Protein AF-A0A7J8UY28-F1 (afdb_monomer_lite)

Foldseek 3Di:
DLVVCLVVLLVQCPDPDLVSVLVSLVSLLVSCVVPVVCLVSCLVSLLVQCQDPPLSSNLSSLVSLLSSVVSDVVSLVSCLVRPLLSLLVVLVCQQPPDDDVVQDDPNHGPVSSNVSSVSSLCSSCVVPPVSVVSNCVSVVD

Sequence (141 aa):
MARDLAPDIERLLQFRDPNIRKKAALCSIRIIKKVPDLAENFMHPASSLLKEKHHGVLITAVQLSTDLCKVSSEALEYFRENCIEGLVKTLRDIANSPYSPEYDIAGITDPFLHIRLLKLLRILGQGDAGASDCMTDILAQ

pLDDT: mean 93.94, std 4.91, range [61.5, 98.38]

Organism: NCBI:txid34286

Secondary structure (DSSP, 8-state):
-HHHHHHHHHHHHT-S-HHHHHHHHHHHHHHHHH-GGGHHHHHHHHHHHTT-S-HHHHHHHHHHHHHHHHH-HHHHHHHHHHHHHHHHHHHHHHHTPPP-TTTEETTEE-HHHHHHHHHHHHHHHTT-HHHHHHHHHHH--

Structure (mmCIF, N/CA/C/O backbone):
data_AF-A0A7J8UY28-F1
#
_entry.id   AF-A0A7J8UY28-F1
#
loop_
_atom_site.group_PDB
_atom_site.id
_atom_site.type_symbol
_atom_site.label_atom_id
_atom_site.label_alt_id
_atom_site.label_comp_id
_atom_site.label_asym_id
_atom_site.label_entity_id
_atom_site.label_seq_id
_atom_site.pdbx_PDB_i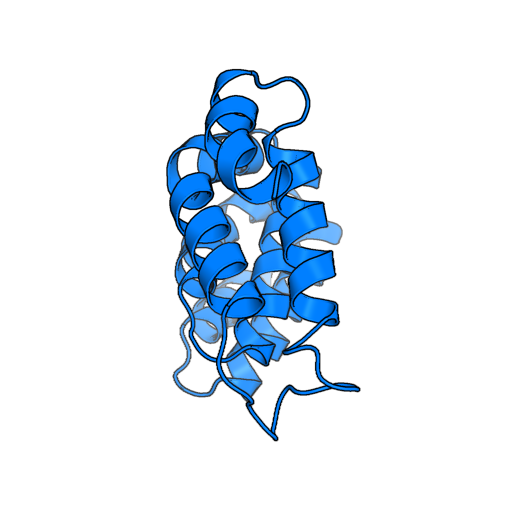ns_code
_atom_site.Cartn_x
_atom_site.Cartn_y
_atom_site.Cartn_z
_atom_site.occupancy
_atom_site.B_iso_or_equiv
_atom_site.auth_seq_id
_atom_site.auth_comp_id
_atom_site.auth_asym_id
_atom_site.auth_atom_id
_atom_site.pdbx_PDB_model_num
ATOM 1 N N . MET A 1 1 ? -15.351 -17.288 11.804 1.00 75.88 1 MET A N 1
ATOM 2 C CA . MET A 1 1 ? -14.540 -17.579 10.598 1.00 75.88 1 MET A CA 1
ATOM 3 C C . MET A 1 1 ? -13.529 -16.483 10.270 1.00 75.88 1 MET A C 1
ATOM 5 O O . MET A 1 1 ? -12.347 -16.752 10.378 1.00 75.88 1 MET A O 1
ATOM 9 N N . ALA A 1 2 ? -13.926 -15.263 9.869 1.00 84.31 2 ALA A N 1
ATOM 10 C CA . ALA A 1 2 ? -12.941 -14.221 9.513 1.00 84.31 2 ALA A CA 1
ATOM 11 C C . ALA A 1 2 ? -12.088 -13.752 10.711 1.00 84.31 2 ALA A C 1
ATOM 13 O O . ALA A 1 2 ? -10.894 -13.542 10.546 1.00 84.31 2 ALA A O 1
ATOM 14 N N . ARG A 1 3 ? -12.690 -13.650 11.908 1.00 91.88 3 ARG A N 1
ATOM 15 C CA . ARG A 1 3 ? -11.974 -13.357 13.163 1.00 91.88 3 ARG A CA 1
ATOM 16 C C . ARG A 1 3 ? -10.963 -14.451 13.510 1.00 91.88 3 ARG A C 1
ATOM 18 O O . ARG A 1 3 ? -9.811 -14.142 13.767 1.00 91.88 3 ARG A O 1
ATOM 25 N N . ASP A 1 4 ? -11.377 -15.710 13.414 1.00 94.25 4 ASP A N 1
ATOM 26 C CA . ASP A 1 4 ? -10.539 -16.862 13.772 1.00 94.25 4 ASP A CA 1
ATOM 27 C C . ASP A 1 4 ? -9.298 -17.000 12.873 1.00 94.25 4 ASP A C 1
ATOM 29 O O . ASP A 1 4 ? -8.252 -17.436 13.335 1.00 94.25 4 ASP A O 1
ATOM 33 N N . LEU A 1 5 ? -9.400 -16.603 11.598 1.00 94.81 5 LEU A N 1
ATOM 34 C CA . LEU A 1 5 ? -8.298 -16.684 10.631 1.00 94.81 5 LEU A CA 1
ATOM 35 C C . LEU A 1 5 ? -7.400 -15.439 10.607 1.00 94.81 5 LEU A C 1
ATOM 37 O O . LEU A 1 5 ? -6.326 -15.481 10.011 1.00 94.81 5 LEU A O 1
ATOM 41 N N . ALA A 1 6 ? -7.822 -14.323 11.206 1.00 95.25 6 ALA A N 1
ATOM 42 C CA . ALA A 1 6 ? -7.084 -13.065 11.121 1.00 95.25 6 ALA A CA 1
ATOM 43 C C . ALA A 1 6 ? -5.636 -13.155 11.646 1.00 95.25 6 ALA A C 1
ATOM 45 O O . ALA A 1 6 ? -4.753 -12.689 10.924 1.00 95.25 6 ALA A O 1
ATOM 46 N N . PRO A 1 7 ? -5.351 -13.813 12.792 1.00 96.06 7 PRO A N 1
ATOM 47 C CA . PRO A 1 7 ? -3.97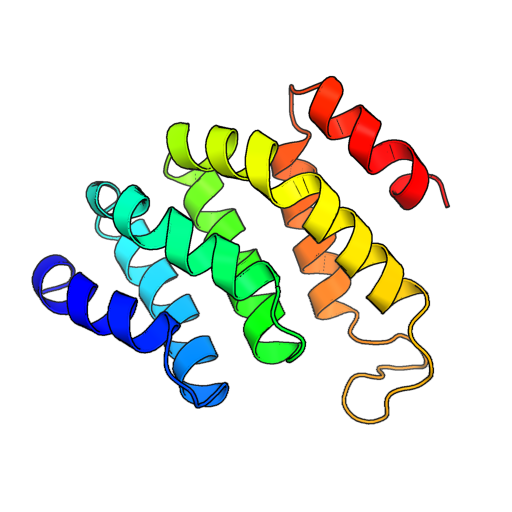8 -13.957 13.286 1.00 96.06 7 PRO A CA 1
ATOM 48 C C . PRO A 1 7 ? -3.074 -14.752 12.332 1.00 96.06 7 PRO A C 1
ATOM 50 O O . PRO A 1 7 ? -1.902 -14.426 12.143 1.00 96.06 7 PRO A O 1
ATOM 53 N N . ASP A 1 8 ? -3.619 -15.782 11.677 1.00 96.81 8 ASP A N 1
ATOM 54 C CA . AS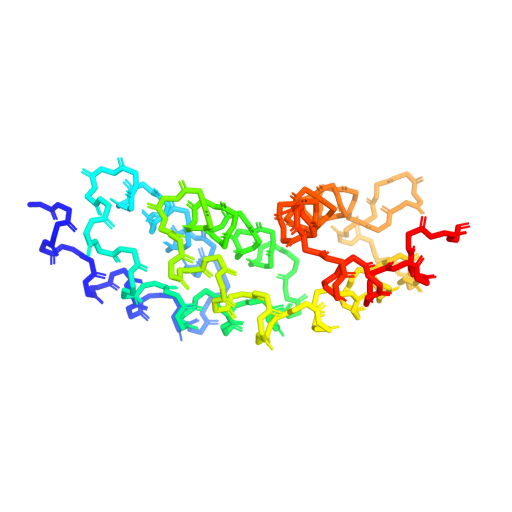P A 1 8 ? -2.876 -16.560 10.685 1.00 96.81 8 ASP A CA 1
ATOM 55 C C . ASP A 1 8 ? -2.552 -15.734 9.444 1.00 96.81 8 ASP A C 1
ATOM 57 O O . ASP A 1 8 ? -1.427 -15.785 8.943 1.00 96.81 8 ASP A O 1
ATOM 61 N N . ILE A 1 9 ? -3.515 -14.949 8.955 1.00 97.50 9 ILE A N 1
ATOM 62 C CA . ILE A 1 9 ? -3.284 -14.060 7.815 1.00 97.50 9 ILE A CA 1
ATOM 63 C C . ILE A 1 9 ? -2.260 -12.980 8.168 1.00 97.50 9 ILE A C 1
ATOM 65 O O . ILE A 1 9 ? -1.365 -12.722 7.366 1.00 97.50 9 ILE A O 1
ATOM 69 N N . GLU A 1 10 ? -2.339 -12.395 9.363 1.00 96.50 10 GLU A N 1
ATOM 70 C CA . GLU A 1 10 ? -1.371 -11.407 9.846 1.00 96.50 10 GLU A CA 1
ATOM 71 C C . GLU A 1 10 ? 0.058 -11.968 9.848 1.00 96.50 10 GLU A C 1
ATOM 73 O O . GLU A 1 10 ? 0.979 -11.355 9.302 1.00 96.50 10 GLU A O 1
ATOM 78 N N . ARG A 1 11 ? 0.236 -13.193 10.354 1.00 96.75 11 ARG A N 1
ATOM 79 C CA . ARG A 1 11 ? 1.517 -13.910 10.303 1.00 96.75 11 ARG A CA 1
ATOM 80 C C . ARG A 1 11 ? 1.994 -14.143 8.866 1.00 96.75 11 ARG A C 1
ATOM 82 O O . ARG A 1 11 ? 3.187 -14.027 8.585 1.00 96.75 11 ARG A O 1
ATOM 89 N N . LEU A 1 12 ? 1.086 -14.458 7.939 1.00 97.75 12 LEU A N 1
ATOM 90 C CA . LEU A 1 12 ? 1.424 -14.675 6.528 1.00 97.75 12 LEU A CA 1
ATOM 91 C C . LEU A 1 12 ? 1.836 -13.389 5.791 1.00 97.75 12 LEU A C 1
ATOM 93 O O . LEU A 1 12 ? 2.564 -13.482 4.800 1.00 97.75 12 LEU A O 1
ATOM 97 N N . LEU A 1 13 ? 1.452 -12.198 6.269 1.00 96.94 13 LEU A N 1
ATOM 98 C CA . LEU A 1 13 ? 1.944 -10.922 5.719 1.00 96.94 13 LEU A CA 1
ATOM 99 C C . LEU A 1 13 ? 3.456 -10.755 5.908 1.00 96.94 13 LEU A C 1
ATOM 101 O O . LEU A 1 13 ? 4.106 -10.097 5.103 1.00 96.94 13 LEU A O 1
ATOM 105 N N . GLN A 1 14 ? 4.028 -11.390 6.928 1.00 94.31 14 GLN A N 1
ATOM 106 C CA . GLN A 1 14 ? 5.458 -11.327 7.246 1.00 94.31 14 GLN A CA 1
ATOM 107 C C . GLN A 1 14 ? 6.238 -12.527 6.682 1.00 94.31 14 GLN A C 1
ATOM 109 O O . GLN A 1 14 ? 7.416 -12.723 6.981 1.00 94.31 14 GLN A O 1
ATOM 114 N N . PHE A 1 15 ? 5.590 -13.366 5.870 1.00 96.12 15 PHE A N 1
ATOM 115 C CA . PHE A 1 15 ? 6.205 -14.575 5.340 1.00 96.12 15 PHE A CA 1
ATOM 116 C C . PHE A 1 15 ? 7.286 -14.267 4.292 1.00 96.12 15 PHE A C 1
ATOM 118 O O . PHE A 1 15 ? 7.202 -13.284 3.563 1.00 96.12 15 PHE A O 1
ATOM 125 N N . ARG A 1 16 ? 8.300 -15.132 4.162 1.00 94.31 16 ARG A N 1
ATOM 126 C CA . ARG A 1 16 ? 9.432 -14.878 3.249 1.00 94.31 16 ARG A CA 1
ATOM 127 C C . ARG A 1 16 ? 9.027 -14.830 1.774 1.00 94.31 16 ARG A C 1
ATOM 129 O O . ARG A 1 16 ? 9.574 -14.030 1.025 1.00 94.31 16 ARG A O 1
ATOM 136 N N . ASP A 1 17 ? 8.080 -15.672 1.360 1.00 96.69 17 ASP A N 1
ATOM 137 C CA . ASP A 1 17 ? 7.660 -15.766 -0.042 1.00 96.69 17 ASP A CA 1
ATOM 138 C C . ASP A 1 17 ? 6.772 -14.570 -0.449 1.00 96.69 17 ASP A C 1
ATOM 140 O O . ASP A 1 17 ? 5.657 -14.420 0.071 1.00 96.69 17 ASP A O 1
ATOM 144 N N . PRO A 1 18 ? 7.200 -13.744 -1.425 1.00 96.56 18 PRO A N 1
ATOM 145 C CA . PRO A 1 18 ? 6.381 -12.672 -1.981 1.00 96.56 18 PRO A CA 1
ATOM 146 C C . PRO A 1 18 ? 5.008 -13.144 -2.474 1.00 96.56 18 PRO A C 1
ATOM 148 O O . PRO A 1 18 ? 4.023 -12.425 -2.334 1.00 96.56 18 PRO A O 1
ATOM 151 N N . ASN A 1 19 ? 4.897 -14.351 -3.033 1.00 96.56 19 ASN A N 1
ATOM 152 C CA . ASN A 1 19 ? 3.632 -14.867 -3.562 1.00 96.56 19 ASN A CA 1
ATOM 153 C C . ASN A 1 19 ? 2.615 -15.206 -2.476 1.00 96.56 19 ASN A C 1
ATOM 155 O O . ASN A 1 19 ? 1.411 -15.192 -2.757 1.00 96.56 19 ASN A O 1
ATOM 159 N N . ILE A 1 20 ? 3.085 -15.508 -1.266 1.00 97.94 20 ILE A N 1
ATOM 160 C CA . ILE A 1 20 ? 2.241 -15.679 -0.085 1.00 97.94 20 ILE A CA 1
ATOM 161 C C . ILE A 1 20 ? 1.830 -14.307 0.435 1.00 97.94 20 ILE A C 1
ATOM 163 O O . ILE A 1 20 ? 0.636 -14.070 0.603 1.00 97.94 20 ILE A O 1
ATOM 167 N N . ARG A 1 21 ? 2.775 -13.371 0.571 1.00 97.75 21 ARG A N 1
ATOM 168 C CA . ARG A 1 21 ? 2.488 -12.014 1.064 1.00 97.75 21 ARG A CA 1
ATOM 169 C C . ARG A 1 21 ? 1.464 -11.265 0.216 1.00 97.75 21 ARG A C 1
ATOM 171 O O . ARG A 1 21 ? 0.525 -10.703 0.769 1.00 97.75 21 ARG A O 1
ATOM 178 N N . LYS A 1 22 ? 1.564 -11.347 -1.118 1.00 97.62 22 LYS A N 1
ATOM 179 C CA . LYS A 1 22 ? 0.564 -10.794 -2.057 1.00 97.62 22 LYS A CA 1
ATOM 180 C C . LYS A 1 22 ? -0.849 -11.292 -1.745 1.00 97.62 22 LYS A C 1
ATOM 182 O O . LYS A 1 22 ? -1.800 -10.517 -1.677 1.00 97.62 22 LYS A O 1
ATOM 187 N N . LYS A 1 23 ? -0.991 -12.607 -1.554 1.00 98.19 23 LYS A N 1
ATOM 188 C CA . LYS A 1 23 ? -2.287 -13.245 -1.278 1.00 98.19 23 LYS A CA 1
ATOM 189 C C . LYS A 1 23 ? -2.775 -12.935 0.132 1.00 98.19 23 LYS A C 1
ATOM 191 O O . LYS A 1 23 ? -3.965 -12.692 0.301 1.00 98.19 23 LYS A O 1
ATOM 196 N N . ALA A 1 24 ? -1.873 -12.900 1.111 1.00 98.25 24 ALA A N 1
ATOM 197 C CA . ALA A 1 24 ? -2.184 -12.516 2.480 1.00 98.25 24 ALA A CA 1
ATOM 198 C C . ALA A 1 24 ? -2.712 -11.076 2.533 1.00 98.25 24 ALA A C 1
ATOM 200 O O . ALA A 1 24 ? -3.780 -10.864 3.089 1.00 98.25 24 ALA A O 1
ATOM 201 N N . ALA A 1 25 ? -2.073 -10.122 1.846 1.00 98.25 25 ALA A N 1
ATOM 202 C CA . ALA A 1 25 ? -2.531 -8.731 1.787 1.00 98.25 25 ALA A CA 1
ATOM 203 C C . ALA A 1 25 ? -3.931 -8.602 1.160 1.00 98.25 25 ALA A C 1
ATOM 205 O O . ALA A 1 25 ? -4.810 -7.932 1.705 1.00 98.25 25 ALA A O 1
ATOM 206 N N . LEU A 1 26 ? -4.184 -9.311 0.054 1.00 98.00 26 LEU A N 1
ATOM 207 C CA . LEU A 1 26 ? -5.518 -9.374 -0.558 1.00 98.00 26 LEU A CA 1
ATOM 208 C C . LEU A 1 26 ? -6.557 -10.054 0.348 1.00 98.00 26 LEU A C 1
ATOM 210 O O . LEU A 1 26 ? -7.727 -9.663 0.347 1.00 98.00 26 LEU A O 1
ATOM 214 N N . CYS A 1 27 ? -6.147 -11.053 1.129 1.00 97.94 27 CYS A N 1
ATOM 215 C CA . CYS A 1 27 ? -6.999 -11.704 2.117 1.00 97.94 27 CYS A CA 1
ATOM 216 C C . CYS A 1 27 ? -7.333 -10.753 3.277 1.00 97.94 27 CYS A C 1
ATOM 218 O O . CYS A 1 27 ? -8.508 -10.613 3.614 1.00 97.94 27 CYS A O 1
ATOM 220 N N . SER A 1 28 ? -6.349 -10.019 3.807 1.00 97.94 28 SER A N 1
ATOM 221 C CA . SER A 1 28 ? -6.541 -8.992 4.839 1.00 97.94 28 SER A CA 1
ATOM 222 C C . SER A 1 28 ? -7.566 -7.949 4.408 1.00 97.94 28 SER A C 1
ATOM 224 O O . SER A 1 28 ? -8.467 -7.638 5.179 1.00 97.94 28 SER A O 1
ATOM 226 N N . ILE A 1 29 ? -7.530 -7.500 3.146 1.00 97.44 29 ILE A N 1
ATOM 227 C CA . ILE A 1 29 ? -8.550 -6.593 2.591 1.00 97.44 29 ILE A CA 1
ATOM 228 C C . ILE A 1 29 ? -9.962 -7.187 2.710 1.00 97.44 29 ILE A C 1
ATOM 230 O O . ILE A 1 29 ? -10.919 -6.484 3.037 1.00 97.44 29 ILE A O 1
ATOM 234 N N . ARG A 1 30 ? -10.128 -8.485 2.426 1.00 96.81 30 ARG A N 1
ATOM 235 C CA . ARG A 1 30 ? -11.428 -9.163 2.561 1.00 96.81 30 ARG A CA 1
ATOM 236 C C . ARG A 1 30 ? -11.854 -9.289 4.021 1.00 96.81 30 ARG A C 1
ATOM 238 O O . ARG A 1 30 ? -13.049 -9.185 4.290 1.00 96.81 30 ARG A O 1
ATOM 245 N N . ILE A 1 31 ? -10.905 -9.493 4.934 1.00 97.00 31 ILE A N 1
ATOM 246 C CA . ILE A 1 31 ? -11.164 -9.558 6.375 1.00 97.00 31 ILE A CA 1
ATOM 247 C C . ILE A 1 31 ? -11.646 -8.202 6.885 1.00 97.00 31 ILE A C 1
ATOM 249 O O . ILE A 1 31 ? -12.749 -8.153 7.414 1.00 97.00 31 ILE A O 1
ATOM 253 N N . ILE A 1 32 ? -10.913 -7.109 6.649 1.00 96.88 32 ILE A N 1
ATOM 254 C CA . ILE A 1 32 ? -11.288 -5.773 7.155 1.00 96.88 32 ILE A CA 1
ATOM 255 C C . ILE A 1 32 ? -12.607 -5.269 6.557 1.00 96.88 32 ILE A C 1
ATOM 257 O O . ILE A 1 32 ? -13.390 -4.620 7.237 1.00 96.88 32 ILE A O 1
ATOM 261 N N . LYS A 1 33 ? -12.918 -5.636 5.304 1.00 94.75 33 LYS A N 1
ATOM 262 C CA . LYS A 1 33 ? -14.219 -5.320 4.687 1.00 94.75 33 LYS A CA 1
ATOM 263 C C . LYS A 1 33 ? -15.381 -6.076 5.323 1.00 94.75 33 LYS A C 1
ATOM 265 O O . LYS A 1 33 ? -16.515 -5.618 5.242 1.00 94.75 33 LYS A O 1
ATOM 270 N N . LYS A 1 34 ? -15.120 -7.252 5.896 1.00 95.25 34 LYS A N 1
ATOM 271 C CA . LYS A 1 34 ? -16.140 -8.098 6.527 1.00 95.25 34 LYS A CA 1
ATOM 272 C C . LYS A 1 34 ? -16.241 -7.867 8.033 1.00 95.25 34 LYS A C 1
ATOM 274 O O . LYS A 1 34 ? -17.322 -8.019 8.590 1.00 95.25 34 LYS A O 1
ATOM 279 N N . VAL A 1 35 ? -15.124 -7.546 8.676 1.00 95.81 35 VAL A N 1
ATOM 280 C CA . VAL A 1 35 ? -14.997 -7.287 10.111 1.00 95.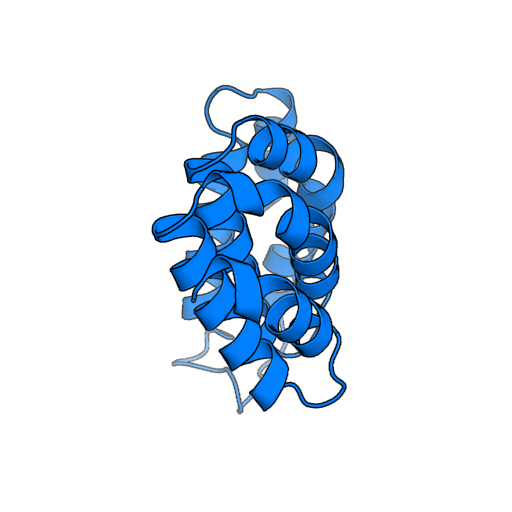81 35 VAL A CA 1
ATOM 281 C C . VAL A 1 35 ? -14.090 -6.059 10.299 1.00 95.81 35 VAL A C 1
ATOM 283 O O . VAL A 1 35 ? -12.885 -6.224 10.498 1.00 95.81 35 VAL A O 1
ATOM 286 N N . PRO A 1 36 ? -14.653 -4.839 10.200 1.00 94.62 36 PRO A N 1
ATOM 287 C CA . PRO A 1 36 ? -13.922 -3.578 10.361 1.00 94.62 36 PRO A CA 1
ATOM 288 C C . PRO A 1 36 ? -13.123 -3.468 11.659 1.00 94.62 36 PRO A C 1
ATOM 290 O O . PRO A 1 36 ? -12.012 -2.953 11.634 1.00 94.62 36 PRO A O 1
ATOM 293 N N . ASP A 1 37 ? -13.636 -4.038 12.754 1.00 94.00 37 ASP A N 1
ATOM 294 C CA . ASP A 1 37 ? -13.008 -4.026 14.087 1.00 94.00 37 ASP A CA 1
ATOM 295 C C . ASP A 1 37 ? -11.579 -4.599 14.110 1.00 94.00 37 ASP A C 1
ATOM 297 O O . ASP A 1 37 ? -10.843 -4.402 15.067 1.00 94.00 37 ASP A O 1
ATOM 301 N N . LEU A 1 38 ? -11.185 -5.358 13.082 1.00 95.12 38 LEU A N 1
ATOM 302 C CA . LEU A 1 38 ? -9.850 -5.950 12.975 1.00 95.12 38 LEU A CA 1
ATOM 303 C C . LEU A 1 38 ? -8.855 -5.077 12.200 1.00 95.12 38 LEU A C 1
ATOM 305 O O . LEU A 1 38 ? -7.734 -5.522 11.964 1.00 95.12 38 LEU A O 1
ATOM 309 N N . ALA A 1 39 ? -9.249 -3.884 11.743 1.00 94.81 39 ALA A N 1
ATOM 310 C CA . ALA A 1 39 ? -8.401 -3.020 10.922 1.00 94.81 39 ALA A CA 1
ATOM 311 C C . ALA A 1 39 ? -7.064 -2.689 11.607 1.00 94.81 39 ALA A C 1
ATOM 313 O O . ALA A 1 39 ? -6.017 -2.757 10.959 1.00 94.81 39 ALA A O 1
ATOM 314 N N . GLU A 1 40 ? -7.092 -2.420 12.913 1.00 92.88 40 GLU A N 1
ATOM 315 C CA . GLU A 1 40 ? -5.908 -2.054 13.698 1.00 92.88 40 GLU A CA 1
ATOM 316 C C . GLU A 1 40 ? -4.815 -3.127 13.659 1.00 92.88 40 GLU A C 1
ATOM 318 O O . GLU A 1 40 ? -3.636 -2.813 13.480 1.00 92.88 40 GLU A O 1
ATOM 323 N N . ASN A 1 41 ? -5.206 -4.405 13.680 1.00 94.94 41 ASN A N 1
ATOM 324 C CA . ASN A 1 41 ? -4.278 -5.539 13.627 1.00 94.94 41 ASN A CA 1
ATOM 325 C C . ASN A 1 41 ? -3.444 -5.554 12.333 1.00 94.94 41 ASN A C 1
ATOM 327 O O . ASN A 1 41 ? -2.349 -6.108 12.292 1.00 94.94 41 ASN A O 1
ATOM 331 N N . PHE A 1 42 ? -3.948 -4.951 11.253 1.00 96.62 42 PHE A N 1
ATOM 332 C CA . PHE A 1 42 ? -3.280 -4.951 9.953 1.00 96.62 42 PHE A CA 1
ATOM 333 C C . PHE A 1 42 ? -2.523 -3.653 9.644 1.00 96.62 42 PHE A C 1
ATOM 335 O O . PHE A 1 42 ? -1.801 -3.626 8.646 1.00 96.62 42 PHE A O 1
ATOM 342 N N . MET A 1 43 ? -2.621 -2.604 10.473 1.00 95.75 43 MET A N 1
ATOM 343 C CA . MET A 1 43 ? -1.958 -1.311 10.229 1.00 95.75 43 MET A CA 1
ATOM 344 C C . MET A 1 43 ? -0.433 -1.438 10.171 1.00 95.75 43 MET A C 1
ATOM 346 O O . MET A 1 43 ? 0.194 -1.063 9.176 1.00 95.75 43 MET A O 1
ATOM 350 N N . HIS A 1 44 ? 0.168 -2.015 11.213 1.00 95.81 44 HIS A N 1
ATOM 351 C CA . HIS A 1 44 ? 1.620 -2.169 11.292 1.00 95.81 44 HIS A CA 1
ATOM 352 C C . HIS A 1 44 ? 2.167 -3.147 10.228 1.00 95.81 44 HIS A C 1
ATOM 354 O O . HIS A 1 44 ? 3.102 -2.777 9.508 1.00 95.81 44 HIS A O 1
ATOM 360 N N . PRO A 1 45 ? 1.577 -4.347 10.024 1.00 96.06 45 PRO A N 1
ATOM 361 C CA . PRO A 1 45 ? 1.958 -5.218 8.911 1.00 96.06 45 PRO A CA 1
ATOM 362 C C . PRO A 1 45 ? 1.850 -4.542 7.537 1.00 96.06 45 PRO A C 1
ATOM 364 O O . PRO A 1 45 ? 2.743 -4.705 6.705 1.00 96.06 45 PRO A O 1
ATOM 367 N N . ALA A 1 46 ? 0.799 -3.754 7.290 1.00 97.00 46 ALA A N 1
ATOM 368 C CA . ALA A 1 46 ? 0.631 -3.037 6.028 1.00 97.00 46 ALA A CA 1
ATOM 369 C C . ALA A 1 46 ? 1.723 -1.976 5.817 1.00 97.00 46 ALA A C 1
ATOM 371 O O . ALA A 1 46 ? 2.310 -1.926 4.738 1.00 97.00 46 ALA A O 1
ATOM 372 N N . SER A 1 47 ? 2.054 -1.188 6.846 1.00 96.31 47 SER A N 1
ATOM 373 C CA . SER A 1 47 ? 3.157 -0.212 6.797 1.00 96.31 47 SER A CA 1
ATOM 374 C C . SER A 1 47 ? 4.509 -0.871 6.505 1.00 96.31 47 SER A C 1
ATOM 376 O O . SER A 1 47 ? 5.284 -0.382 5.680 1.00 96.31 47 SER A O 1
ATOM 378 N N . SER A 1 48 ? 4.776 -2.037 7.102 1.00 95.50 48 SER A N 1
ATOM 379 C CA . SER A 1 48 ? 5.985 -2.813 6.801 1.00 95.50 48 SER A CA 1
ATOM 380 C C . SER A 1 48 ? 6.052 -3.228 5.325 1.00 95.50 48 SER A C 1
ATOM 382 O O . SER A 1 48 ? 7.101 -3.086 4.694 1.00 95.50 48 SER A O 1
ATOM 384 N N . LEU A 1 49 ? 4.929 -3.665 4.746 1.00 96.31 49 LEU A N 1
ATOM 385 C CA . LEU A 1 49 ? 4.859 -4.083 3.345 1.00 96.31 49 LEU A CA 1
ATOM 386 C C . LEU A 1 49 ? 5.027 -2.934 2.339 1.00 96.31 49 LEU A C 1
ATOM 388 O O . LEU A 1 49 ? 5.430 -3.191 1.205 1.00 96.31 49 LEU A O 1
ATOM 392 N N . LEU A 1 50 ? 4.770 -1.680 2.725 1.00 96.44 50 LEU A N 1
ATOM 393 C CA . LEU A 1 50 ? 5.016 -0.514 1.861 1.00 96.44 50 LEU A CA 1
ATOM 394 C C . LEU A 1 50 ? 6.508 -0.283 1.567 1.00 96.44 50 LEU A C 1
ATOM 396 O O . LEU A 1 50 ? 6.844 0.464 0.654 1.00 96.44 50 LEU A O 1
ATOM 400 N N . LYS A 1 51 ? 7.407 -0.934 2.314 1.00 93.75 51 LYS A N 1
ATOM 401 C CA . LYS A 1 51 ? 8.866 -0.838 2.139 1.00 93.75 51 LYS A CA 1
ATOM 402 C C . LYS A 1 51 ? 9.433 -1.936 1.229 1.00 93.75 51 LYS A C 1
ATOM 404 O O . LYS A 1 51 ? 10.649 -2.035 1.061 1.00 93.75 51 LYS A O 1
ATOM 409 N N . GLU A 1 52 ? 8.577 -2.786 0.665 1.00 94.00 52 GLU A N 1
ATOM 410 C CA . GLU A 1 52 ? 8.991 -3.904 -0.179 1.00 94.00 52 GLU A CA 1
ATOM 411 C C . GLU A 1 52 ? 9.457 -3.473 -1.566 1.00 94.00 52 GLU A C 1
ATOM 413 O O . GLU A 1 52 ? 8.829 -2.655 -2.231 1.00 94.00 52 GLU A O 1
ATOM 418 N N . LYS A 1 53 ? 10.526 -4.119 -2.044 1.00 92.06 53 LYS A N 1
ATOM 419 C CA . LYS A 1 53 ? 11.040 -3.916 -3.407 1.00 92.06 53 LYS A CA 1
ATOM 420 C C . LYS A 1 53 ? 10.253 -4.688 -4.459 1.00 92.06 53 LYS A C 1
ATOM 422 O O . LYS A 1 53 ? 10.262 -4.320 -5.625 1.00 92.06 53 LYS A O 1
ATOM 427 N N . HIS A 1 54 ? 9.595 -5.784 -4.076 1.00 95.31 54 HIS A N 1
ATOM 428 C CA . HIS A 1 54 ? 8.819 -6.568 -5.028 1.00 95.31 54 HIS A CA 1
ATOM 429 C C . HIS A 1 54 ? 7.523 -5.819 -5.375 1.00 95.31 54 HIS A C 1
ATOM 431 O O . HIS A 1 54 ? 6.597 -5.768 -4.565 1.00 95.31 54 HIS A O 1
ATOM 437 N N . HIS A 1 55 ? 7.396 -5.370 -6.625 1.00 95.75 55 HIS A N 1
ATOM 438 C CA . HIS A 1 55 ? 6.265 -4.570 -7.117 1.00 95.75 55 HIS A CA 1
ATOM 439 C C . HIS A 1 55 ? 4.900 -5.225 -6.872 1.00 95.75 55 HIS A C 1
ATOM 441 O O . HIS A 1 55 ? 3.982 -4.610 -6.339 1.00 95.75 55 HIS A O 1
ATOM 447 N N . GLY A 1 56 ? 4.785 -6.526 -7.159 1.00 96.62 56 GLY A N 1
ATOM 448 C CA . GLY A 1 56 ? 3.580 -7.296 -6.845 1.00 96.62 56 GLY A CA 1
ATOM 449 C C . GLY A 1 56 ? 3.182 -7.295 -5.360 1.00 96.62 56 GLY A C 1
ATOM 450 O O . GLY A 1 56 ? 1.993 -7.278 -5.063 1.00 96.62 56 GLY A O 1
ATOM 451 N N . VAL A 1 57 ? 4.134 -7.303 -4.418 1.00 97.75 57 VAL A N 1
ATOM 452 C CA . VAL A 1 57 ? 3.812 -7.172 -2.982 1.00 97.75 57 VAL A CA 1
ATOM 453 C C . VAL A 1 57 ? 3.402 -5.735 -2.680 1.00 97.75 57 VAL A C 1
ATOM 455 O O . VAL A 1 57 ? 2.360 -5.510 -2.065 1.00 97.75 57 VAL A O 1
ATOM 458 N N . LEU A 1 58 ? 4.167 -4.773 -3.190 1.00 97.38 58 LEU A N 1
ATOM 459 C CA . LEU A 1 58 ? 3.952 -3.352 -2.968 1.00 97.38 58 LEU A CA 1
ATOM 460 C C . LEU A 1 58 ? 2.574 -2.882 -3.463 1.00 97.38 58 LEU A C 1
ATOM 462 O O . LEU A 1 58 ? 1.857 -2.220 -2.719 1.00 97.38 58 LEU A O 1
ATOM 466 N N . ILE A 1 59 ? 2.120 -3.306 -4.648 1.00 97.88 59 ILE A N 1
ATOM 467 C CA . ILE A 1 59 ? 0.783 -2.950 -5.157 1.00 97.88 59 ILE A CA 1
ATOM 468 C C . ILE A 1 59 ? -0.336 -3.486 -4.254 1.00 97.88 59 ILE A C 1
ATOM 470 O O . ILE A 1 59 ? -1.339 -2.804 -4.026 1.00 97.88 59 ILE A O 1
ATOM 474 N N . THR A 1 60 ? -0.166 -4.690 -3.695 1.00 98.38 60 THR A N 1
ATOM 475 C CA . THR A 1 60 ? -1.130 -5.255 -2.740 1.00 98.38 60 THR A CA 1
ATOM 476 C C . THR A 1 60 ? -1.063 -4.575 -1.374 1.00 98.38 60 THR A C 1
ATOM 478 O O . THR A 1 60 ? -2.104 -4.403 -0.745 1.00 98.38 60 THR A O 1
ATOM 481 N N . ALA A 1 61 ? 0.119 -4.120 -0.951 1.00 98.12 61 ALA A N 1
ATOM 482 C CA . ALA A 1 61 ? 0.320 -3.352 0.274 1.00 98.12 61 ALA A CA 1
ATOM 483 C C . ALA A 1 61 ? -0.356 -1.980 0.186 1.00 98.12 61 ALA A C 1
ATOM 485 O O . ALA A 1 61 ? -1.168 -1.638 1.038 1.00 98.12 61 ALA A O 1
ATOM 486 N N . VAL A 1 62 ? -0.122 -1.250 -0.907 1.00 98.19 62 VAL A N 1
ATOM 487 C CA . VAL A 1 62 ? -0.769 0.039 -1.194 1.00 98.19 62 VAL A CA 1
ATOM 488 C C . VAL A 1 62 ? -2.289 -0.112 -1.229 1.00 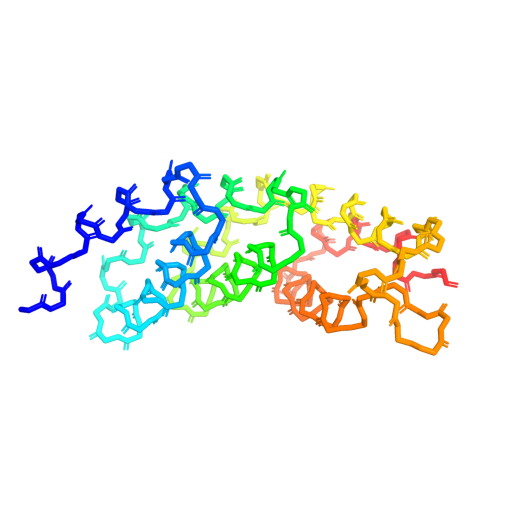98.19 62 VAL A C 1
ATOM 490 O O . VAL A 1 62 ? -3.016 0.728 -0.692 1.00 98.19 62 VAL A O 1
ATOM 493 N N . GLN A 1 63 ? -2.794 -1.202 -1.817 1.00 98.19 63 GLN A N 1
ATOM 494 C CA . GLN A 1 63 ? -4.227 -1.482 -1.817 1.00 98.19 63 GLN A CA 1
ATOM 495 C C . GLN A 1 63 ? -4.769 -1.782 -0.410 1.00 98.19 63 GLN A C 1
ATOM 497 O O . GLN A 1 63 ? -5.849 -1.296 -0.078 1.00 98.19 63 GLN A O 1
ATOM 502 N N . LEU A 1 64 ? -4.036 -2.538 0.414 1.00 98.31 64 LEU A N 1
ATOM 503 C CA . LEU A 1 64 ? -4.416 -2.820 1.799 1.00 98.31 64 LEU A CA 1
ATOM 504 C C . LEU A 1 64 ? -4.445 -1.534 2.632 1.00 98.31 64 LEU A C 1
ATOM 506 O O . LEU A 1 64 ? -5.465 -1.260 3.257 1.00 98.31 64 LEU A O 1
ATOM 510 N N . SER A 1 65 ? -3.399 -0.707 2.568 1.00 98.12 65 SER A N 1
ATOM 511 C CA . SER A 1 65 ? -3.353 0.604 3.231 1.00 98.12 65 SER A CA 1
ATOM 512 C C . SER A 1 65 ? -4.502 1.509 2.788 1.00 98.12 65 SER A C 1
ATOM 514 O O . SER A 1 65 ? -5.146 2.141 3.619 1.00 98.12 65 SER A O 1
ATOM 516 N N . THR A 1 66 ? -4.827 1.514 1.492 1.00 97.88 66 THR A N 1
ATOM 517 C CA . THR A 1 66 ? -5.969 2.270 0.953 1.00 97.88 66 THR A CA 1
ATOM 518 C C . THR A 1 66 ? -7.296 1.822 1.561 1.00 97.88 66 THR A C 1
ATOM 520 O O . THR A 1 66 ? -8.137 2.658 1.883 1.00 97.88 66 THR A O 1
ATOM 523 N N . ASP A 1 67 ? -7.528 0.512 1.665 1.00 97.88 67 ASP A N 1
ATOM 524 C CA . ASP A 1 67 ? -8.763 -0.013 2.249 1.00 97.88 67 ASP A CA 1
ATOM 525 C C . ASP A 1 67 ? -8.797 0.197 3.776 1.00 97.88 67 ASP A C 1
ATOM 527 O O . ASP A 1 67 ? -9.859 0.514 4.300 1.00 97.88 67 ASP A O 1
ATOM 531 N N . LEU A 1 68 ? -7.657 0.126 4.474 1.00 97.75 68 LEU A N 1
ATOM 532 C CA . LEU A 1 68 ? -7.553 0.453 5.903 1.00 97.75 68 LEU A CA 1
ATOM 533 C C . LEU A 1 68 ? -7.922 1.915 6.185 1.00 97.75 68 LEU A C 1
ATOM 535 O O . LEU A 1 68 ? -8.790 2.163 7.017 1.00 97.75 68 LEU A O 1
ATOM 539 N N . CYS A 1 69 ? -7.362 2.862 5.425 1.00 96.81 69 CYS A N 1
ATOM 540 C CA . CYS A 1 69 ? -7.665 4.294 5.556 1.00 96.81 69 CYS A CA 1
ATOM 541 C C . CYS A 1 69 ? -9.151 4.626 5.331 1.00 96.81 69 CYS A C 1
ATOM 543 O O . CYS A 1 69 ? -9.633 5.658 5.781 1.00 96.81 69 CYS A O 1
ATOM 545 N N . LYS A 1 70 ? -9.883 3.787 4.586 1.00 95.31 70 LYS A N 1
ATOM 546 C CA . LYS A 1 70 ? -11.324 3.974 4.344 1.00 95.31 70 LYS A CA 1
ATOM 547 C C . LYS A 1 70 ? -12.201 3.397 5.447 1.00 95.31 70 LYS A C 1
ATOM 549 O O . LYS A 1 70 ? -13.363 3.775 5.540 1.00 95.31 70 LYS A O 1
ATOM 554 N N . VAL A 1 71 ? -11.683 2.420 6.185 1.00 95.81 71 VAL A N 1
ATOM 555 C CA . VAL A 1 71 ? -12.435 1.668 7.192 1.00 95.81 71 VAL A CA 1
ATOM 556 C C . VAL A 1 71 ? -12.208 2.240 8.592 1.00 95.81 71 VAL A C 1
ATOM 558 O O . VAL A 1 71 ? -13.131 2.198 9.397 1.00 95.81 71 VAL A O 1
ATOM 561 N N . SER A 1 72 ? -11.026 2.797 8.871 1.00 94.62 72 SER A N 1
ATOM 562 C CA . SER A 1 72 ? -10.655 3.356 10.176 1.00 94.62 72 SER A CA 1
ATOM 563 C C . SER A 1 72 ? -9.974 4.720 10.020 1.00 94.62 72 SER A C 1
ATOM 565 O O . SER A 1 72 ? -9.061 4.888 9.205 1.00 94.62 72 SER A O 1
ATOM 567 N N . SER A 1 73 ? -10.420 5.688 10.825 1.00 94.12 73 SER A N 1
ATOM 568 C CA . SER A 1 73 ? -9.798 7.010 10.958 1.00 94.12 73 SER A CA 1
ATOM 569 C C . SER A 1 73 ? -8.424 6.929 11.617 1.00 94.12 73 SER A C 1
ATOM 571 O O . SER A 1 73 ? -7.505 7.631 11.213 1.00 94.12 73 SER A O 1
ATOM 573 N N . GLU A 1 74 ? -8.258 6.026 12.578 1.00 95.12 74 GLU A N 1
ATOM 574 C CA . GLU A 1 74 ? -6.997 5.776 13.278 1.00 95.12 74 GLU A CA 1
ATOM 575 C C . GLU A 1 74 ? -5.934 5.260 12.301 1.00 95.12 74 GLU A C 1
ATOM 577 O O . GLU A 1 74 ? -4.784 5.700 12.327 1.00 95.12 74 GLU A O 1
ATOM 582 N N . ALA A 1 75 ? -6.331 4.378 11.377 1.00 95.69 75 ALA A N 1
ATOM 583 C CA . ALA A 1 75 ? -5.470 3.941 10.287 1.00 95.69 75 ALA A CA 1
ATOM 584 C C . ALA A 1 75 ? -5.048 5.113 9.392 1.00 95.69 75 ALA A C 1
ATOM 586 O O . ALA A 1 75 ? -3.870 5.214 9.052 1.00 95.69 75 ALA A O 1
ATOM 587 N N . LEU A 1 76 ? -5.982 5.996 9.022 1.00 96.06 76 LEU A N 1
ATOM 588 C CA . LEU A 1 76 ? -5.688 7.161 8.185 1.00 96.06 76 LEU A CA 1
ATOM 589 C C . LEU A 1 76 ? -4.618 8.059 8.823 1.00 96.06 76 LEU A C 1
ATOM 591 O O . LEU A 1 76 ? -3.615 8.349 8.170 1.00 96.06 76 LEU A O 1
ATOM 595 N N . GLU A 1 77 ? -4.802 8.438 10.088 1.00 95.69 77 GLU A N 1
ATOM 596 C CA . GLU A 1 77 ? -3.844 9.269 10.831 1.00 95.69 77 GLU A CA 1
ATOM 597 C C . GLU A 1 77 ? -2.484 8.573 10.967 1.00 95.69 77 GLU A C 1
ATOM 599 O O . GLU A 1 77 ? -1.444 9.150 10.650 1.00 95.69 77 GLU A O 1
ATOM 604 N N . TYR A 1 78 ? -2.475 7.278 11.292 1.00 96.19 78 TYR A N 1
ATOM 605 C CA . TYR A 1 78 ? -1.239 6.502 11.364 1.00 96.19 78 TYR A CA 1
ATOM 606 C C . TYR A 1 78 ? -0.454 6.503 10.043 1.00 96.19 78 TYR A C 1
ATOM 608 O O . TYR A 1 78 ? 0.769 6.675 10.045 1.00 96.19 78 TYR A O 1
ATOM 616 N N . PHE A 1 79 ? -1.124 6.311 8.901 1.00 96.31 79 PHE A N 1
ATOM 617 C CA . PHE A 1 79 ? -0.454 6.330 7.597 1.00 96.31 79 PHE A CA 1
ATOM 618 C C . PHE A 1 79 ? 0.019 7.736 7.203 1.00 96.31 79 PHE A C 1
ATOM 620 O O . PHE A 1 79 ? 1.054 7.838 6.535 1.00 96.31 79 PHE A O 1
ATOM 627 N N . ARG A 1 80 ? -0.683 8.798 7.623 1.00 95.19 80 ARG A N 1
ATOM 628 C CA . ARG A 1 80 ? -0.236 10.185 7.428 1.00 95.19 80 ARG A CA 1
ATOM 629 C C . ARG A 1 80 ? 1.083 10.442 8.140 1.00 95.19 80 ARG A C 1
ATOM 631 O O . ARG A 1 80 ? 2.054 10.827 7.496 1.00 95.19 80 ARG A O 1
ATOM 638 N N . GLU A 1 81 ? 1.140 10.135 9.430 1.00 93.19 81 GLU A N 1
ATOM 639 C CA . GLU A 1 81 ? 2.317 10.404 10.258 1.00 93.19 81 GLU A CA 1
ATOM 640 C C . GLU A 1 81 ? 3.526 9.539 9.879 1.00 93.19 81 GLU A C 1
ATOM 642 O O . GLU A 1 81 ? 4.663 9.999 9.933 1.00 93.19 81 GLU A O 1
ATOM 647 N N . ASN A 1 82 ? 3.303 8.276 9.491 1.00 93.94 82 ASN A N 1
ATOM 648 C CA . ASN A 1 82 ? 4.391 7.294 9.428 1.00 93.94 82 ASN A CA 1
ATOM 649 C C . ASN A 1 82 ? 4.811 6.877 8.013 1.00 93.94 82 ASN A C 1
ATOM 651 O O . ASN A 1 82 ? 5.865 6.254 7.859 1.00 93.94 82 ASN A O 1
ATOM 655 N N . CYS A 1 83 ? 3.990 7.119 6.983 1.00 95.44 83 CYS A N 1
ATOM 656 C CA . CYS A 1 83 ? 4.186 6.473 5.676 1.00 95.44 83 CYS A CA 1
ATOM 657 C C . CYS A 1 83 ? 4.297 7.425 4.479 1.00 95.44 83 CYS A C 1
ATOM 659 O O . CYS A 1 83 ? 4.788 6.982 3.439 1.00 95.44 83 CYS A O 1
ATOM 661 N N . ILE A 1 84 ? 3.884 8.695 4.585 1.00 94.12 84 ILE A N 1
ATOM 662 C CA . ILE A 1 84 ? 3.854 9.626 3.438 1.00 94.12 84 ILE A CA 1
ATOM 663 C C . ILE A 1 84 ? 5.231 9.773 2.785 1.00 94.12 84 ILE A C 1
ATOM 665 O O . ILE A 1 84 ? 5.351 9.564 1.579 1.00 94.12 84 ILE A O 1
ATOM 669 N N . GLU A 1 85 ? 6.275 10.062 3.563 1.00 92.62 85 GLU A N 1
ATOM 670 C CA . GLU A 1 85 ? 7.633 10.246 3.029 1.00 92.62 85 GLU A CA 1
ATOM 671 C C . GLU A 1 85 ? 8.129 9.005 2.275 1.00 92.62 85 GLU A C 1
ATOM 673 O O . GLU A 1 85 ? 8.706 9.101 1.189 1.00 92.62 85 GLU A O 1
ATOM 678 N N . GLY A 1 86 ? 7.852 7.819 2.827 1.00 94.19 86 GLY A N 1
ATOM 679 C CA . GLY A 1 86 ? 8.183 6.544 2.198 1.00 94.19 86 GLY A CA 1
ATOM 680 C C . GLY A 1 86 ? 7.451 6.352 0.872 1.00 94.19 86 GLY A C 1
ATOM 681 O O . GLY A 1 86 ? 8.077 6.001 -0.123 1.00 94.19 86 GLY A O 1
ATOM 682 N N . LEU A 1 87 ? 6.149 6.643 0.832 1.00 95.50 87 LEU A N 1
ATOM 683 C CA . LEU A 1 87 ? 5.328 6.539 -0.377 1.00 95.50 87 LEU A CA 1
ATOM 684 C C . LEU A 1 87 ? 5.772 7.521 -1.468 1.00 95.50 87 LEU A C 1
ATOM 686 O O . LEU A 1 87 ? 5.843 7.138 -2.636 1.00 95.50 87 LEU A O 1
ATOM 690 N N . VAL A 1 88 ? 6.100 8.761 -1.096 1.00 94.56 88 VAL A N 1
ATOM 691 C CA . VAL A 1 88 ? 6.634 9.784 -2.011 1.00 94.56 88 VAL A CA 1
ATOM 692 C C . VAL A 1 88 ? 7.970 9.334 -2.595 1.00 94.56 88 VAL A C 1
ATOM 694 O O . VAL A 1 88 ? 8.176 9.420 -3.807 1.00 94.56 88 VAL A O 1
ATOM 697 N N . LYS A 1 89 ? 8.862 8.795 -1.756 1.00 93.94 89 LYS A N 1
ATOM 698 C CA . LYS A 1 89 ? 10.132 8.227 -2.211 1.00 93.94 89 LYS A CA 1
ATOM 699 C C . LYS A 1 89 ? 9.913 7.061 -3.173 1.00 93.94 89 LYS A C 1
ATOM 701 O O . LYS A 1 89 ? 10.483 7.062 -4.255 1.00 93.94 89 LYS A O 1
ATOM 706 N N . THR A 1 90 ? 9.053 6.109 -2.825 1.00 94.44 90 THR A N 1
ATOM 707 C CA . THR A 1 90 ? 8.739 4.966 -3.689 1.00 94.44 90 THR A CA 1
ATOM 708 C C . THR A 1 90 ? 8.152 5.408 -5.029 1.00 94.44 90 THR A C 1
ATOM 710 O O . THR A 1 90 ? 8.549 4.888 -6.067 1.00 94.44 90 THR A O 1
ATOM 713 N N . LEU A 1 91 ? 7.249 6.393 -5.038 1.00 94.25 91 LEU A N 1
ATOM 714 C CA . LEU A 1 91 ? 6.695 6.944 -6.275 1.00 94.25 91 LEU A CA 1
ATOM 715 C C . LEU A 1 91 ? 7.791 7.561 -7.155 1.00 94.25 91 LEU A C 1
ATOM 717 O O . LEU A 1 91 ? 7.831 7.295 -8.357 1.00 94.25 91 LEU A O 1
ATOM 721 N N . ARG A 1 92 ? 8.701 8.334 -6.550 1.00 93.12 92 ARG A N 1
ATOM 722 C CA . ARG A 1 92 ? 9.860 8.929 -7.230 1.00 93.12 92 ARG A CA 1
ATOM 723 C C . ARG A 1 92 ? 10.796 7.867 -7.800 1.00 93.12 92 ARG A C 1
ATOM 725 O O . ARG A 1 92 ? 11.237 8.012 -8.939 1.00 93.12 92 ARG A O 1
ATOM 732 N N . ASP A 1 93 ? 11.079 6.819 -7.034 1.00 92.12 93 ASP A N 1
ATOM 733 C CA . ASP A 1 93 ? 11.962 5.725 -7.442 1.00 92.12 93 ASP A CA 1
ATOM 734 C C . ASP A 1 93 ? 11.382 4.969 -8.647 1.00 92.12 93 ASP A C 1
ATOM 736 O O . ASP A 1 93 ? 12.111 4.675 -9.588 1.00 92.12 93 ASP A O 1
ATOM 740 N N . ILE A 1 94 ? 10.069 4.707 -8.669 1.00 91.31 94 ILE A N 1
ATOM 741 C CA . ILE A 1 94 ? 9.417 4.018 -9.796 1.00 91.31 94 ILE A CA 1
ATOM 742 C C . ILE A 1 94 ? 9.338 4.935 -11.024 1.00 91.31 94 ILE A C 1
ATOM 744 O O . ILE A 1 94 ? 9.603 4.488 -12.137 1.00 91.31 94 ILE A O 1
ATOM 748 N N . ALA A 1 95 ? 9.006 6.220 -10.845 1.00 90.38 95 ALA A N 1
ATOM 749 C CA . ALA A 1 95 ? 8.929 7.188 -11.945 1.00 90.38 95 ALA A CA 1
ATOM 750 C C . ALA A 1 95 ? 10.280 7.412 -12.644 1.00 90.38 95 ALA A C 1
ATOM 752 O O . ALA A 1 95 ? 10.319 7.575 -13.859 1.00 90.38 95 ALA A O 1
ATOM 753 N N . ASN A 1 96 ? 11.379 7.369 -11.886 1.00 90.44 96 ASN A N 1
ATOM 754 C CA . ASN A 1 96 ? 12.740 7.512 -12.412 1.00 90.44 96 ASN A CA 1
ATOM 755 C C . ASN A 1 96 ? 13.456 6.167 -12.590 1.00 90.44 96 ASN A C 1
ATOM 757 O O . ASN A 1 96 ? 14.670 6.140 -12.807 1.00 90.44 96 ASN A O 1
ATOM 761 N N . SER A 1 97 ? 12.735 5.050 -12.458 1.00 88.75 97 SER A N 1
ATOM 762 C CA . SER A 1 97 ? 13.344 3.727 -12.523 1.00 88.75 97 SER A CA 1
ATOM 763 C C . SER A 1 97 ? 13.972 3.512 -13.898 1.00 88.75 97 SER A C 1
ATOM 765 O O . SER A 1 97 ? 13.321 3.785 -14.911 1.00 88.75 97 SER A O 1
ATOM 767 N N . PRO A 1 98 ? 15.194 2.951 -13.971 1.00 86.38 98 PRO A N 1
ATOM 768 C CA . PRO A 1 98 ? 15.721 2.472 -15.238 1.00 86.38 98 PRO A CA 1
ATOM 769 C C . PRO A 1 98 ? 14.813 1.372 -15.801 1.00 86.38 98 PRO A C 1
ATOM 771 O O . PRO A 1 98 ? 14.047 0.741 -15.064 1.00 86.38 98 PRO A O 1
ATOM 774 N N . TYR A 1 99 ? 14.935 1.134 -17.108 1.00 88.19 99 TYR A N 1
ATOM 775 C CA . TYR A 1 99 ? 14.183 0.101 -17.815 1.00 88.19 99 TYR A CA 1
ATOM 776 C C . TYR A 1 99 ? 14.271 -1.249 -17.089 1.00 88.19 99 TYR A C 1
ATOM 778 O O . TYR A 1 99 ? 15.359 -1.798 -16.893 1.00 88.19 99 TYR A O 1
ATOM 786 N N . SER A 1 100 ? 13.108 -1.775 -16.707 1.00 89.06 100 SER A N 1
ATOM 787 C CA . SER A 1 100 ? 12.958 -3.071 -16.052 1.00 89.06 100 SER A CA 1
ATOM 788 C C . SER A 1 100 ? 12.042 -3.956 -16.899 1.00 89.06 100 SER A C 1
ATOM 790 O O . SER A 1 100 ? 10.831 -3.755 -16.867 1.00 89.06 100 SER A O 1
ATOM 792 N N . PRO A 1 101 ? 12.570 -4.957 -17.631 1.00 92.00 101 PRO A N 1
ATOM 793 C CA . PRO A 1 101 ? 11.767 -5.797 -18.525 1.00 92.00 101 PRO A CA 1
ATOM 794 C C . PRO A 1 101 ? 10.603 -6.519 -17.835 1.00 92.00 101 PRO A C 1
ATOM 796 O O . PRO A 1 101 ? 9.621 -6.858 -18.483 1.00 92.00 101 PRO A O 1
ATOM 799 N N . GLU A 1 102 ? 10.721 -6.789 -16.530 1.00 92.94 102 GLU A N 1
ATOM 800 C CA . GLU A 1 102 ? 9.673 -7.462 -15.753 1.00 92.94 102 GLU A CA 1
ATOM 801 C C . GLU A 1 102 ? 8.446 -6.567 -15.534 1.00 92.94 102 GLU A C 1
ATOM 803 O O . GLU A 1 102 ? 7.324 -7.066 -15.437 1.00 92.94 102 GLU A O 1
ATOM 808 N N . TYR A 1 103 ? 8.660 -5.254 -15.441 1.00 93.62 103 TYR A N 1
ATOM 809 C CA . TYR A 1 103 ? 7.639 -4.288 -15.038 1.00 93.62 103 TYR A CA 1
ATOM 810 C C . TYR A 1 103 ? 7.333 -3.237 -16.107 1.00 93.62 103 TYR A C 1
ATOM 812 O O . TYR A 1 103 ? 6.394 -2.463 -15.934 1.00 93.62 103 TYR A O 1
ATOM 820 N N . ASP A 1 104 ? 8.103 -3.192 -17.191 1.00 94.25 104 ASP A N 1
ATOM 821 C CA . ASP A 1 104 ? 7.903 -2.249 -18.281 1.00 94.25 104 ASP A CA 1
ATOM 822 C C . ASP A 1 104 ? 6.621 -2.552 -19.056 1.00 94.25 104 ASP A C 1
ATOM 824 O O . ASP A 1 104 ? 6.352 -3.683 -19.472 1.00 94.25 104 ASP A O 1
ATOM 828 N N . ILE A 1 105 ? 5.834 -1.503 -19.272 1.00 94.38 105 ILE A N 1
ATOM 829 C CA . ILE A 1 105 ? 4.702 -1.512 -20.183 1.00 94.38 105 ILE A CA 1
ATOM 830 C C . ILE A 1 105 ? 4.829 -0.279 -21.070 1.00 94.38 105 ILE A C 1
ATOM 832 O O . ILE A 1 105 ? 4.541 0.838 -20.642 1.00 94.38 105 ILE A O 1
ATOM 836 N N . ALA A 1 106 ? 5.239 -0.500 -22.320 1.00 92.56 106 ALA A N 1
ATOM 837 C CA . ALA A 1 106 ? 5.394 0.543 -23.334 1.00 92.56 106 ALA A CA 1
ATOM 838 C C . ALA A 1 106 ? 6.344 1.683 -22.908 1.00 92.56 106 ALA A C 1
ATOM 840 O O . ALA A 1 106 ? 6.069 2.854 -23.173 1.00 92.56 106 ALA A O 1
ATOM 841 N N . GLY A 1 107 ? 7.461 1.344 -22.255 1.00 89.38 107 GLY A N 1
ATOM 842 C CA . GLY A 1 107 ? 8.458 2.318 -21.802 1.00 89.38 107 GLY A CA 1
ATOM 843 C C . GLY A 1 107 ? 8.139 2.973 -20.456 1.00 89.38 107 GLY A C 1
ATOM 844 O O . GLY A 1 107 ? 8.840 3.901 -20.055 1.00 89.38 107 GLY A O 1
ATOM 845 N N . ILE A 1 108 ? 7.081 2.529 -19.767 1.00 91.44 108 ILE A N 1
ATOM 846 C CA . ILE A 1 108 ? 6.708 2.994 -18.428 1.00 91.44 108 ILE A CA 1
ATOM 847 C C . ILE A 1 108 ? 6.875 1.837 -17.444 1.00 91.44 108 ILE A C 1
ATOM 849 O O . ILE A 1 108 ? 6.224 0.799 -17.577 1.00 91.44 108 ILE A O 1
ATOM 853 N N . THR A 1 109 ? 7.703 2.033 -16.420 1.00 94.19 109 THR A N 1
ATOM 854 C CA . THR A 1 109 ? 7.896 1.049 -15.348 1.00 94.19 109 THR A CA 1
ATOM 855 C C . THR A 1 109 ? 6.668 0.990 -14.436 1.00 94.19 109 THR A C 1
ATOM 857 O O . THR A 1 109 ? 6.384 1.945 -13.728 1.00 94.19 109 THR A O 1
ATOM 860 N N . ASP A 1 110 ? 5.971 -0.145 -14.414 1.00 95.25 110 ASP A N 1
ATOM 861 C CA . ASP A 1 110 ? 4.820 -0.468 -13.556 1.00 95.25 110 ASP A CA 1
ATOM 862 C C . ASP A 1 110 ? 3.738 0.627 -13.422 1.00 95.25 110 ASP A C 1
ATOM 864 O O . ASP A 1 110 ? 3.477 1.148 -12.327 1.00 95.25 110 ASP A O 1
ATOM 868 N N . PRO A 1 111 ? 3.011 0.934 -14.512 1.00 95.25 111 PRO A N 1
ATOM 869 C CA . PRO A 1 111 ? 1.965 1.955 -14.489 1.00 95.25 111 PRO A CA 1
ATOM 870 C C . PRO A 1 111 ? 0.828 1.635 -13.503 1.00 95.25 111 PRO A C 1
ATOM 872 O O . PRO A 1 111 ? 0.150 2.536 -13.003 1.00 95.25 111 PRO A O 1
ATOM 875 N N . PHE A 1 112 ? 0.591 0.358 -13.186 1.00 96.38 112 PHE A N 1
ATOM 876 C CA . PHE A 1 112 ? -0.454 -0.027 -12.237 1.00 96.38 112 PHE A CA 1
ATOM 877 C C . PHE A 1 112 ? -0.089 0.365 -10.810 1.00 96.38 112 PHE A C 1
ATOM 879 O O . PHE A 1 112 ? -0.955 0.838 -10.062 1.00 96.38 112 PHE A O 1
ATOM 886 N N . LEU A 1 113 ? 1.176 0.188 -10.437 1.00 96.12 113 LEU A N 1
ATOM 887 C CA . LEU A 1 113 ? 1.675 0.603 -9.140 1.00 96.12 113 LEU A CA 1
ATOM 888 C C . LEU A 1 113 ? 1.694 2.129 -9.003 1.00 96.12 113 LEU A C 1
ATOM 890 O O . LEU A 1 113 ? 1.223 2.621 -7.975 1.00 96.12 113 LEU A O 1
ATOM 894 N N . HIS A 1 114 ? 2.092 2.880 -10.042 1.00 94.19 114 HIS A N 1
ATOM 895 C CA . HIS A 1 114 ? 1.963 4.351 -10.059 1.00 94.19 114 HIS A CA 1
ATOM 896 C C . HIS A 1 114 ? 0.538 4.795 -9.736 1.00 94.19 114 HIS A C 1
ATOM 898 O O . HIS A 1 114 ? 0.314 5.574 -8.809 1.00 94.19 114 HIS A O 1
ATOM 904 N N . ILE A 1 115 ? -0.449 4.252 -10.454 1.00 96.12 115 ILE A N 1
ATOM 905 C CA . ILE A 1 115 ? -1.861 4.609 -10.263 1.00 96.12 115 ILE A CA 1
ATOM 906 C C . ILE A 1 115 ? -2.321 4.297 -8.834 1.00 96.12 115 ILE A C 1
ATOM 908 O O . ILE A 1 115 ? -3.109 5.049 -8.253 1.00 96.12 115 ILE A O 1
ATOM 912 N N . ARG A 1 116 ? -1.883 3.172 -8.258 1.00 97.44 116 ARG A N 1
ATOM 913 C CA . ARG A 1 116 ? -2.264 2.781 -6.893 1.00 97.44 116 ARG A CA 1
ATOM 914 C C . ARG A 1 116 ? -1.622 3.687 -5.847 1.00 97.44 116 ARG A C 1
ATOM 916 O O . ARG A 1 116 ? -2.335 4.101 -4.935 1.00 97.44 116 ARG A O 1
ATOM 923 N N . LEU A 1 117 ? -0.345 4.034 -6.002 1.00 96.56 117 LEU A N 1
ATOM 924 C CA . LEU A 1 117 ? 0.355 4.973 -5.120 1.00 96.56 117 LEU A CA 1
ATOM 925 C C . LEU A 1 117 ? -0.321 6.344 -5.131 1.00 96.56 117 LEU A C 1
ATOM 927 O O . LEU A 1 117 ? -0.681 6.850 -4.072 1.00 96.56 117 LEU A O 1
ATOM 931 N N . LEU A 1 118 ? -0.603 6.890 -6.316 1.00 95.88 118 LEU A N 1
ATOM 932 C CA . LEU A 1 118 ? -1.299 8.173 -6.458 1.00 95.88 118 LEU A CA 1
ATOM 933 C C . LEU A 1 118 ? -2.693 8.153 -5.815 1.00 95.88 118 LEU A C 1
ATOM 935 O O . LEU A 1 118 ? -3.097 9.114 -5.165 1.00 95.88 118 LEU A O 1
ATOM 939 N N . LYS A 1 119 ? -3.434 7.044 -5.942 1.00 96.69 119 LYS A N 1
ATOM 940 C CA . LYS A 1 119 ? -4.741 6.885 -5.280 1.00 96.69 119 LYS A CA 1
ATOM 941 C C . LYS A 1 119 ? -4.637 6.885 -3.756 1.00 96.69 119 LYS A C 1
ATOM 943 O O . LYS A 1 119 ? -5.533 7.433 -3.117 1.00 96.69 119 LYS A O 1
ATOM 948 N N . LEU A 1 120 ? -3.594 6.274 -3.192 1.00 97.25 120 LEU A N 1
ATOM 949 C CA . LEU A 1 120 ? -3.350 6.287 -1.749 1.00 97.25 120 LEU A CA 1
ATOM 950 C C . LEU A 1 120 ? -2.940 7.687 -1.281 1.00 97.25 120 LEU A C 1
ATOM 952 O O . LEU A 1 120 ? -3.570 8.216 -0.372 1.00 97.25 120 LEU A O 1
ATOM 956 N N . LEU A 1 121 ? -1.969 8.317 -1.950 1.00 95.94 121 LEU A N 1
ATOM 957 C CA . LEU A 1 121 ? -1.526 9.684 -1.650 1.00 95.94 121 LEU A CA 1
ATOM 958 C C . LEU A 1 121 ? -2.692 10.680 -1.684 1.00 95.94 121 LEU A C 1
ATOM 960 O O . LEU A 1 121 ? -2.840 11.478 -0.766 1.00 95.94 121 LEU A O 1
ATOM 964 N N . ARG A 1 122 ? -3.600 10.556 -2.663 1.00 94.94 122 ARG A N 1
ATOM 965 C CA . ARG A 1 122 ? -4.827 11.365 -2.725 1.00 94.94 122 ARG A CA 1
ATOM 966 C C . ARG A 1 122 ? -5.687 11.242 -1.465 1.00 94.94 122 ARG A C 1
ATOM 968 O O . ARG A 1 122 ? -6.264 12.230 -1.037 1.00 94.94 122 ARG A O 1
ATOM 975 N N . ILE A 1 123 ? -5.830 10.035 -0.913 1.00 96.00 123 ILE A N 1
ATOM 976 C CA . ILE A 1 123 ? -6.620 9.810 0.308 1.00 96.00 123 ILE A CA 1
ATOM 977 C C . ILE A 1 123 ? -5.896 10.402 1.517 1.00 96.00 123 ILE A C 1
ATOM 979 O O . ILE A 1 123 ? -6.528 11.066 2.331 1.00 96.00 123 ILE A O 1
ATOM 983 N N . LEU A 1 124 ? -4.578 10.208 1.605 1.00 95.62 124 LEU A N 1
ATOM 984 C CA . LEU A 1 124 ? -3.771 10.726 2.709 1.00 95.62 124 LEU A CA 1
ATOM 985 C C . LEU A 1 124 ? -3.754 12.262 2.735 1.00 95.62 124 LEU A C 1
ATOM 987 O O . LEU A 1 124 ? -3.942 12.839 3.799 1.00 95.62 124 LEU A O 1
ATOM 991 N N . GLY A 1 125 ? -3.618 12.924 1.583 1.00 93.69 125 GLY A N 1
ATOM 992 C CA . GLY A 1 125 ? -3.620 14.391 1.488 1.00 93.69 125 GLY A CA 1
ATOM 993 C C . GLY A 1 125 ? -5.006 15.041 1.594 1.00 93.69 125 GLY A C 1
ATOM 994 O O . GLY A 1 125 ? -5.116 16.249 1.790 1.00 93.69 125 GLY A O 1
ATOM 995 N N . GLN A 1 126 ? -6.100 14.280 1.480 1.00 93.31 126 GLN A N 1
ATOM 996 C CA . GLN A 1 126 ? -7.439 14.868 1.484 1.00 93.31 126 GLN A CA 1
ATOM 997 C C . GLN A 1 126 ? -7.765 15.524 2.836 1.00 93.31 126 GLN A C 1
ATOM 999 O O . GLN A 1 126 ? -7.930 14.843 3.845 1.00 93.31 126 GLN A O 1
ATOM 1004 N N . GLY A 1 127 ? -7.932 16.849 2.833 1.00 90.62 127 GLY A N 1
ATOM 1005 C CA . GLY A 1 127 ? -8.251 17.617 4.040 1.00 90.62 127 GLY A CA 1
ATOM 1006 C C . GLY A 1 127 ? -7.073 17.800 5.000 1.00 90.62 127 GLY A C 1
ATOM 1007 O O . GLY A 1 127 ? -7.295 18.256 6.115 1.00 90.62 127 GLY A O 1
ATOM 1008 N N . ASP A 1 128 ? -5.850 17.470 4.574 1.00 91.69 128 ASP A N 1
ATOM 1009 C CA . ASP A 1 128 ? -4.628 17.626 5.362 1.00 91.69 128 ASP A CA 1
ATOM 1010 C C . ASP A 1 128 ? -3.584 18.409 4.553 1.00 91.69 128 ASP A C 1
ATOM 1012 O O . ASP A 1 128 ? -3.042 17.928 3.551 1.00 91.69 128 ASP A O 1
ATOM 1016 N N . ALA A 1 129 ? -3.347 19.655 4.970 1.00 89.62 129 ALA A N 1
ATOM 1017 C CA . ALA A 1 129 ? -2.416 20.553 4.295 1.00 89.62 129 ALA A CA 1
ATOM 1018 C C . ALA A 1 129 ? -0.960 20.096 4.459 1.00 89.62 129 ALA A C 1
ATOM 1020 O O . ALA A 1 129 ? -0.224 20.108 3.482 1.00 89.62 129 ALA A O 1
ATOM 1021 N N . GLY A 1 130 ? -0.567 19.616 5.645 1.00 87.81 130 GLY A N 1
ATOM 1022 C CA . GLY A 1 130 ? 0.806 19.172 5.899 1.00 87.81 130 GLY A CA 1
ATOM 1023 C C . GLY A 1 130 ? 1.170 17.937 5.074 1.00 87.81 130 GLY A C 1
ATOM 1024 O O . GLY A 1 130 ? 2.207 17.905 4.416 1.00 87.81 130 GLY A O 1
ATOM 1025 N N . ALA A 1 131 ? 0.271 16.954 5.026 1.00 87.88 131 ALA A N 1
ATOM 1026 C CA . ALA A 1 131 ? 0.387 15.786 4.165 1.00 87.88 131 ALA A CA 1
ATOM 1027 C C . ALA A 1 131 ? 0.462 16.178 2.684 1.00 87.88 131 ALA A C 1
ATOM 1029 O O . ALA A 1 131 ? 1.275 15.622 1.947 1.00 87.88 131 ALA A O 1
ATOM 1030 N N . SER A 1 132 ? -0.373 17.125 2.245 1.00 89.12 132 SER A N 1
ATOM 1031 C CA . SER A 1 132 ? -0.371 17.607 0.858 1.00 89.12 132 SER A CA 1
ATOM 1032 C C . SER A 1 132 ? 0.938 18.314 0.503 1.00 89.12 132 SER A C 1
ATOM 1034 O O . SER A 1 132 ? 1.507 18.028 -0.549 1.00 89.12 132 SER A O 1
ATOM 1036 N N . ASP A 1 133 ? 1.457 19.153 1.401 1.00 88.88 133 ASP A N 1
ATOM 1037 C CA . ASP A 1 133 ? 2.722 19.868 1.222 1.00 88.88 133 ASP A CA 1
ATOM 1038 C C . ASP A 1 133 ? 3.896 18.897 1.042 1.00 88.88 133 ASP A C 1
ATOM 1040 O O . ASP A 1 133 ? 4.710 19.079 0.136 1.00 88.88 133 ASP A O 1
ATOM 1044 N N . CYS A 1 134 ? 3.933 17.797 1.805 1.00 85.50 134 CYS A N 1
ATOM 1045 C CA . CYS A 1 134 ? 4.937 16.738 1.641 1.00 85.50 13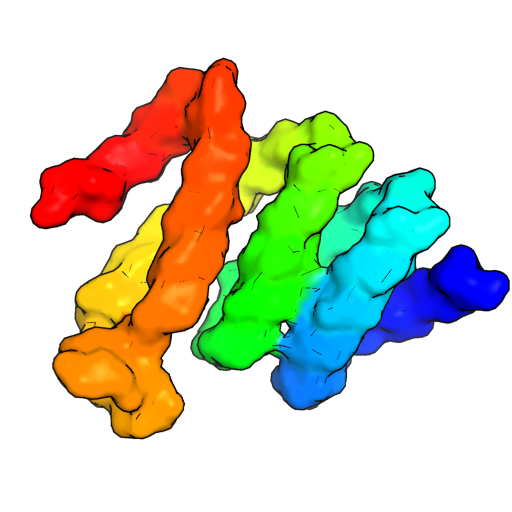4 CYS A CA 1
ATOM 1046 C C . CYS A 1 134 ? 4.899 16.049 0.262 1.00 85.50 134 CYS A C 1
ATOM 1048 O O . CYS A 1 134 ? 5.876 15.410 -0.136 1.00 85.50 134 CYS A O 1
ATOM 1050 N N . MET A 1 135 ? 3.777 16.125 -0.459 1.00 89.06 135 MET A N 1
ATOM 1051 C CA . MET A 1 135 ? 3.586 15.483 -1.764 1.00 89.06 135 MET A CA 1
ATOM 1052 C C . MET A 1 135 ? 3.770 16.452 -2.941 1.00 89.06 135 MET A C 1
ATOM 1054 O O . MET A 1 135 ? 3.976 15.993 -4.067 1.00 89.06 135 MET A O 1
ATOM 1058 N N . THR A 1 136 ? 3.711 17.767 -2.711 1.00 87.25 136 THR A N 1
ATOM 1059 C CA . THR A 1 136 ? 3.706 18.799 -3.763 1.00 87.25 136 THR A CA 1
ATOM 1060 C C . THR A 1 136 ? 4.869 18.649 -4.738 1.00 87.25 136 THR A C 1
ATOM 1062 O O . THR A 1 136 ? 4.655 18.623 -5.949 1.00 87.25 136 THR A O 1
ATOM 1065 N N . ASP A 1 137 ? 6.085 18.445 -4.233 1.00 79.88 137 ASP A N 1
ATOM 1066 C CA . ASP A 1 137 ? 7.290 18.409 -5.068 1.00 79.88 137 ASP A CA 1
ATOM 1067 C C . ASP A 1 137 ? 7.328 17.248 -6.067 1.00 79.88 137 ASP A C 1
ATOM 1069 O O . ASP A 1 137 ? 7.959 17.368 -7.113 1.00 79.88 137 ASP A O 1
ATOM 1073 N N . ILE A 1 138 ? 6.712 16.102 -5.747 1.00 84.00 138 ILE A N 1
ATOM 1074 C CA . ILE A 1 138 ? 6.665 14.952 -6.666 1.00 84.00 138 ILE A CA 1
ATOM 1075 C C . ILE A 1 138 ? 5.446 15.011 -7.591 1.00 84.00 138 ILE A C 1
ATOM 1077 O O . ILE A 1 138 ? 5.494 14.476 -8.692 1.00 84.00 138 ILE A O 1
ATOM 1081 N N . LEU A 1 139 ? 4.358 15.651 -7.154 1.00 79.06 139 LEU A N 1
ATOM 1082 C CA . LEU A 1 139 ? 3.123 15.765 -7.933 1.00 79.06 139 LEU A CA 1
ATOM 1083 C C . LEU A 1 139 ? 3.133 16.946 -8.915 1.00 79.06 139 LEU A C 1
ATOM 1085 O O . LEU A 1 139 ? 2.303 16.972 -9.820 1.00 79.06 139 LEU A O 1
ATOM 1089 N N . ALA A 1 140 ? 4.039 17.910 -8.733 1.00 78.69 140 ALA A N 1
ATOM 1090 C CA . ALA A 1 140 ? 4.195 19.080 -9.598 1.00 78.69 140 ALA A CA 1
ATOM 1091 C C . ALA A 1 140 ? 5.234 18.906 -10.729 1.00 78.69 140 ALA A C 1
ATOM 1093 O O . ALA A 1 140 ? 5.474 19.865 -11.464 1.00 78.69 140 ALA A O 1
ATOM 1094 N N . GLN A 1 141 ? 5.865 17.729 -10.846 1.00 61.50 141 GLN A N 1
ATOM 1095 C CA . GLN A 1 141 ? 6.782 17.370 -11.943 1.00 61.50 141 GLN A CA 1
ATOM 1096 C C . GLN A 1 141 ? 6.020 17.022 -13.223 1.00 61.50 141 GLN A C 1
ATOM 1098 O O . GLN A 1 141 ? 6.525 17.398 -14.305 1.00 61.50 141 GLN A O 1
#

InterPro domains:
  IPR002553 Clathrin/coatomer adaptor, adaptin-like, N-terminal [PF01602] (1-140)
  IPR011989 Armadillo-like helical [G3DSA:1.25.10.10] (1-141)
  IPR016024 Armadillo-type fold [SSF48371] (2-127)
  IPR050840 Adaptor Complexes Large Subunit [PTHR22780] (1-141)

Radius of gyration: 15.04 Å; chains: 1; bounding box: 32×38×37 Å